Protein AF-A0A9X4LZJ0-F1 (afdb_monomer_lite)

Structure (mmCIF, N/CA/C/O backbone):
data_AF-A0A9X4LZJ0-F1
#
_entry.id   AF-A0A9X4LZJ0-F1
#
loop_
_atom_site.group_PDB
_atom_site.id
_atom_site.type_symbol
_atom_site.label_atom_id
_atom_site.label_alt_id
_atom_site.label_comp_id
_atom_site.label_asym_id
_atom_site.label_entity_id
_atom_site.label_seq_id
_atom_site.pdbx_PDB_ins_code
_atom_site.Cartn_x
_atom_site.Cartn_y
_atom_site.Cartn_z
_atom_site.occupancy
_atom_site.B_iso_or_equiv
_atom_site.auth_seq_id
_atom_site.auth_comp_id
_atom_site.auth_asym_id
_atom_site.auth_atom_id
_atom_site.pdbx_PDB_model_num
ATOM 1 N N . MET A 1 1 ? -22.497 -1.867 15.545 1.00 40.91 1 MET A N 1
ATOM 2 C CA . MET A 1 1 ? -21.368 -2.762 15.221 1.00 40.91 1 MET A CA 1
ATOM 3 C C . MET A 1 1 ? -20.155 -2.198 15.932 1.00 40.91 1 MET A C 1
ATOM 5 O O . MET A 1 1 ? -19.990 -0.987 15.900 1.00 40.91 1 MET A O 1
ATOM 9 N N . ALA A 1 2 ? -19.412 -3.011 16.684 1.00 40.59 2 ALA A N 1
ATOM 10 C CA . ALA A 1 2 ? -18.187 -2.537 17.324 1.00 40.59 2 ALA A CA 1
ATOM 11 C C . ALA A 1 2 ? -17.165 -2.259 16.220 1.00 40.59 2 ALA A C 1
ATOM 13 O O . ALA A 1 2 ? -16.941 -3.138 15.390 1.00 40.59 2 ALA A O 1
ATOM 14 N N . LEU A 1 3 ? -16.606 -1.048 16.181 1.00 48.72 3 LEU A N 1
ATOM 15 C CA . LEU A 1 3 ? -15.535 -0.747 15.244 1.00 48.72 3 LEU A CA 1
ATOM 16 C C . LEU A 1 3 ? -14.369 -1.679 15.513 1.00 48.72 3 LEU A C 1
ATOM 18 O O . LEU A 1 3 ? -13.878 -1.763 16.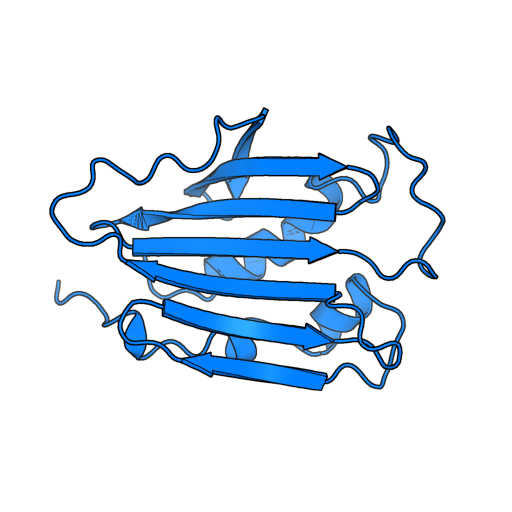641 1.00 48.72 3 LEU A O 1
ATOM 22 N N . GLN A 1 4 ? -13.932 -2.363 14.468 1.00 62.38 4 GLN A N 1
ATOM 23 C CA . GLN A 1 4 ? -12.692 -3.104 14.515 1.00 62.38 4 GLN A CA 1
ATOM 24 C C . GLN A 1 4 ? -11.556 -2.085 14.651 1.00 62.38 4 GLN A C 1
ATOM 26 O O . GLN A 1 4 ? -11.455 -1.140 13.867 1.00 62.38 4 GLN A O 1
ATOM 31 N N . ASP A 1 5 ? -10.758 -2.227 15.708 1.00 76.81 5 ASP A N 1
ATOM 32 C CA . ASP A 1 5 ? -9.659 -1.315 16.016 1.00 76.81 5 ASP A CA 1
ATOM 33 C C . ASP A 1 5 ? -8.608 -1.424 14.907 1.00 76.81 5 ASP A C 1
ATOM 35 O O . ASP A 1 5 ? -7.878 -2.411 14.825 1.00 76.81 5 ASP A O 1
ATOM 39 N N . TRP A 1 6 ? -8.546 -0.417 14.033 1.00 79.25 6 TRP A N 1
ATOM 40 C CA . TRP A 1 6 ? -7.599 -0.350 12.916 1.00 79.25 6 TRP A CA 1
ATOM 41 C C . TRP A 1 6 ? -6.144 -0.513 13.373 1.00 79.25 6 TRP A C 1
ATOM 43 O O . TRP A 1 6 ? -5.300 -0.961 12.598 1.00 79.25 6 TRP A O 1
ATOM 53 N N . ARG A 1 7 ? -5.857 -0.223 14.650 1.00 79.19 7 ARG A N 1
ATOM 54 C CA . ARG A 1 7 ? -4.542 -0.435 15.262 1.00 79.19 7 ARG A CA 1
ATOM 55 C C . ARG A 1 7 ? -4.146 -1.907 15.359 1.00 79.19 7 ARG A C 1
ATOM 57 O O . ARG A 1 7 ? -2.960 -2.190 15.497 1.00 79.19 7 ARG A O 1
ATOM 64 N N . GLN A 1 8 ? -5.101 -2.831 15.285 1.00 82.31 8 GLN A N 1
ATOM 65 C CA . GLN A 1 8 ? -4.853 -4.276 15.303 1.00 82.31 8 GLN A CA 1
ATOM 66 C C . GLN A 1 8 ? -4.562 -4.846 13.910 1.00 82.31 8 GLN A C 1
ATOM 68 O O . GLN A 1 8 ? -4.176 -6.007 13.799 1.00 82.31 8 GLN A O 1
ATOM 73 N N . VAL A 1 9 ? -4.757 -4.063 12.844 1.00 84.94 9 VAL A N 1
ATOM 74 C CA . VAL A 1 9 ? -4.431 -4.500 11.485 1.00 84.94 9 VAL A CA 1
ATOM 75 C C . VAL A 1 9 ? -2.928 -4.354 11.272 1.00 84.94 9 VAL A C 1
ATOM 77 O O . VAL A 1 9 ? -2.387 -3.254 11.413 1.00 84.94 9 VAL A O 1
ATOM 80 N N . ASP A 1 10 ? -2.271 -5.456 10.910 1.00 86.25 10 ASP A N 1
ATOM 81 C CA . ASP A 1 10 ? -0.891 -5.465 10.423 1.00 86.25 10 ASP A CA 1
ATOM 82 C C . ASP A 1 10 ? -0.881 -5.159 8.916 1.00 86.25 10 ASP A C 1
ATOM 84 O O . ASP A 1 10 ? -1.258 -6.026 8.119 1.00 86.25 10 ASP A O 1
ATOM 88 N N . PRO A 1 11 ? -0.433 -3.966 8.482 1.00 86.06 11 PRO A N 1
ATOM 89 C CA . PRO A 1 11 ? -0.453 -3.612 7.071 1.00 86.06 11 PRO A CA 1
ATOM 90 C C . PRO A 1 11 ? 0.467 -4.498 6.223 1.00 86.06 11 PRO A C 1
ATOM 92 O O . PRO A 1 11 ? 0.201 -4.659 5.038 1.00 86.06 11 PRO A O 1
ATOM 95 N N . CYS A 1 12 ? 1.519 -5.102 6.792 1.00 87.88 12 CYS A N 1
ATOM 96 C CA . CYS A 1 12 ? 2.385 -5.999 6.024 1.00 87.88 12 CYS A CA 1
ATOM 97 C C . CYS A 1 12 ? 1.696 -7.321 5.676 1.00 87.88 12 CYS A C 1
ATOM 99 O O . CYS A 1 12 ? 2.037 -7.938 4.671 1.00 87.88 12 CYS A O 1
ATOM 101 N N . SER A 1 13 ? 0.713 -7.745 6.474 1.00 87.75 13 SER A N 1
ATOM 102 C CA . SER A 1 13 ? -0.050 -8.971 6.216 1.00 87.75 13 SER A CA 1
ATOM 103 C C . SER A 1 13 ? -1.047 -8.838 5.059 1.00 87.75 13 SER A C 1
ATOM 105 O O . SER A 1 13 ? -1.497 -9.849 4.527 1.00 87.75 13 SER A O 1
ATOM 107 N N . LEU A 1 14 ? -1.351 -7.605 4.632 1.00 87.12 14 LEU A N 1
ATOM 108 C CA . LEU A 1 14 ? -2.296 -7.310 3.548 1.00 87.12 14 LEU A CA 1
ATOM 109 C C . LEU A 1 14 ? -1.721 -7.570 2.147 1.00 87.12 14 LEU A C 1
ATOM 111 O O . LEU A 1 14 ? -2.427 -7.401 1.155 1.00 87.12 14 LEU A O 1
ATOM 115 N N . VAL A 1 15 ? -0.436 -7.922 2.047 1.00 87.81 15 VAL A N 1
ATOM 116 C CA . VAL A 1 15 ? 0.260 -8.101 0.770 1.00 87.81 15 VAL A CA 1
ATOM 117 C C . VAL A 1 15 ? 0.979 -9.436 0.757 1.00 87.81 15 VAL A C 1
ATOM 119 O O . VAL A 1 15 ? 1.775 -9.759 1.636 1.00 87.81 15 VAL A O 1
ATOM 122 N N . THR A 1 16 ? 0.725 -10.213 -0.287 1.00 84.94 16 THR A N 1
ATOM 123 C CA . THR A 1 16 ? 1.368 -11.507 -0.501 1.00 84.94 16 THR A CA 1
ATOM 124 C C . THR A 1 16 ? 2.683 -11.364 -1.276 1.00 84.94 16 THR A C 1
ATOM 126 O O . THR A 1 16 ? 2.832 -10.456 -2.097 1.00 84.94 16 THR A O 1
ATOM 129 N N . PRO A 1 17 ? 3.628 -12.310 -1.133 1.00 79.25 17 PRO A N 1
ATOM 130 C CA . PRO A 1 17 ? 4.841 -12.328 -1.953 1.00 79.25 17 PRO A CA 1
ATOM 131 C C . PRO A 1 17 ? 4.568 -12.346 -3.466 1.00 79.25 17 PRO A C 1
ATOM 133 O O . PRO A 1 17 ? 5.310 -11.742 -4.233 1.00 79.25 17 PRO A O 1
ATOM 136 N N . GLY A 1 18 ? 3.480 -12.994 -3.904 1.00 79.31 18 GLY A N 1
ATOM 137 C CA . GLY A 1 18 ? 3.085 -13.019 -5.317 1.00 79.31 18 GLY A CA 1
ATOM 138 C C . GLY A 1 18 ? 2.658 -11.648 -5.849 1.00 79.31 18 GLY A C 1
ATOM 139 O O . GLY A 1 18 ? 2.937 -11.329 -6.998 1.00 79.31 18 GLY A O 1
ATOM 140 N N . GLN A 1 19 ? 2.040 -10.820 -5.006 1.00 82.75 19 GLN A N 1
ATOM 141 C CA . GLN A 1 19 ? 1.715 -9.426 -5.323 1.00 82.75 19 GLN A CA 1
ATOM 142 C C . GLN A 1 19 ? 2.955 -8.531 -5.333 1.00 82.75 19 GLN A C 1
ATOM 144 O O . GLN A 1 19 ? 3.076 -7.642 -6.167 1.00 82.75 19 GLN A O 1
ATOM 149 N N . LEU A 1 20 ? 3.917 -8.783 -4.448 1.00 79.19 20 LEU A N 1
ATOM 150 C CA . LEU A 1 20 ? 5.190 -8.062 -4.465 1.00 79.19 20 LEU A CA 1
ATOM 151 C C . LEU A 1 20 ? 5.987 -8.349 -5.750 1.00 79.19 20 LEU A C 1
ATOM 153 O O . LEU A 1 20 ? 6.575 -7.443 -6.336 1.00 79.19 20 LEU A O 1
ATOM 157 N N . ALA A 1 21 ? 5.911 -9.580 -6.260 1.00 76.44 21 ALA A N 1
ATOM 158 C CA . ALA A 1 21 ? 6.513 -9.945 -7.538 1.00 76.44 21 ALA A CA 1
ATOM 159 C C . ALA A 1 21 ? 5.892 -9.211 -8.743 1.00 76.44 21 ALA A C 1
ATOM 161 O O . ALA A 1 21 ? 6.519 -9.137 -9.797 1.00 76.44 21 ALA A O 1
ATOM 162 N N . THR A 1 22 ? 4.683 -8.636 -8.636 1.00 74.44 22 THR A N 1
ATOM 163 C CA . THR A 1 22 ? 4.112 -7.829 -9.732 1.00 74.44 22 THR A CA 1
ATOM 164 C C . THR A 1 22 ? 4.670 -6.409 -9.763 1.00 74.44 22 THR A C 1
ATOM 166 O O . THR A 1 22 ? 4.759 -5.838 -10.845 1.00 74.44 22 THR A O 1
ATOM 169 N N . ILE A 1 23 ? 5.119 -5.869 -8.625 1.00 73.50 23 ILE A N 1
ATOM 170 C CA . ILE A 1 23 ? 5.652 -4.497 -8.502 1.00 73.50 23 ILE A CA 1
ATOM 171 C C . ILE A 1 23 ? 7.180 -4.418 -8.605 1.00 73.50 23 ILE A C 1
ATOM 173 O O . ILE A 1 23 ? 7.707 -3.395 -9.026 1.00 73.50 23 ILE A O 1
ATOM 177 N N . ALA A 1 24 ? 7.896 -5.498 -8.291 1.00 73.56 24 ALA A N 1
ATOM 178 C CA . ALA A 1 24 ? 9.345 -5.581 -8.451 1.00 73.56 24 ALA A CA 1
ATOM 179 C C . ALA A 1 24 ? 9.761 -7.019 -8.788 1.00 73.56 24 ALA A C 1
ATOM 181 O O . ALA A 1 24 ? 9.205 -7.967 -8.239 1.00 73.56 24 ALA A O 1
ATOM 182 N N . ASP A 1 25 ? 10.738 -7.188 -9.682 1.00 68.88 25 ASP A N 1
ATOM 183 C CA . ASP A 1 25 ? 11.332 -8.499 -10.001 1.00 68.88 25 ASP A CA 1
ATOM 184 C C . ASP A 1 25 ? 12.486 -8.821 -9.043 1.00 68.88 25 ASP A C 1
ATOM 186 O O . ASP A 1 25 ? 13.560 -9.275 -9.438 1.00 68.88 25 ASP A O 1
ATOM 190 N N . ASP A 1 26 ? 12.262 -8.557 -7.757 1.00 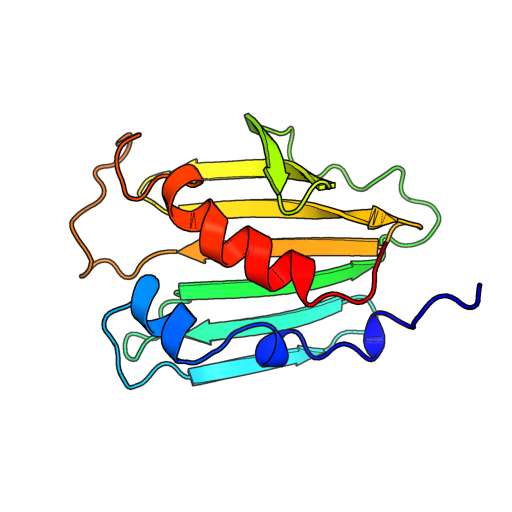68.94 26 ASP A N 1
ATOM 191 C CA . ASP A 1 26 ? 13.254 -8.753 -6.714 1.00 68.94 26 ASP A CA 1
ATOM 192 C C . ASP A 1 26 ? 12.806 -9.854 -5.739 1.00 68.94 26 ASP A C 1
ATOM 194 O O . ASP A 1 26 ? 11.835 -9.680 -4.995 1.00 68.94 26 ASP A O 1
ATOM 198 N N . PRO A 1 27 ? 13.509 -11.000 -5.695 1.00 64.56 27 PRO A N 1
ATOM 199 C CA . PRO A 1 27 ? 13.208 -12.058 -4.740 1.00 64.56 27 PRO A CA 1
ATOM 200 C C . PRO A 1 27 ? 13.559 -11.687 -3.285 1.00 64.56 27 PRO A C 1
ATOM 202 O O . PRO A 1 27 ? 13.237 -12.455 -2.379 1.00 64.56 27 PRO A O 1
ATOM 205 N N . GLN A 1 28 ? 14.230 -10.555 -3.042 1.00 70.56 28 GLN A N 1
ATOM 206 C CA . GLN A 1 28 ? 14.722 -10.109 -1.735 1.00 70.56 28 GLN A CA 1
ATOM 207 C C . GLN A 1 28 ? 13.953 -8.911 -1.162 1.00 70.56 28 GLN A C 1
ATOM 209 O O . GLN A 1 28 ? 14.512 -8.123 -0.397 1.00 70.56 28 GLN A O 1
ATOM 214 N N . ILE A 1 29 ? 12.662 -8.780 -1.474 1.00 78.44 29 ILE A N 1
ATOM 215 C CA . ILE A 1 29 ? 11.835 -7.734 -0.869 1.00 78.44 29 ILE A CA 1
ATOM 216 C C . ILE A 1 29 ? 11.731 -7.950 0.643 1.00 78.44 29 ILE A C 1
ATOM 218 O O . ILE A 1 29 ? 11.298 -9.003 1.119 1.00 78.44 29 ILE A O 1
ATOM 222 N N . THR A 1 30 ? 12.108 -6.927 1.405 1.00 79.12 30 THR A N 1
ATOM 223 C CA . THR A 1 30 ? 12.075 -6.952 2.870 1.00 79.12 30 THR A CA 1
ATOM 224 C C . THR A 1 30 ? 10.955 -6.052 3.396 1.00 79.12 30 THR A C 1
ATOM 226 O O . THR A 1 30 ? 10.938 -4.858 3.083 1.00 79.12 30 THR A O 1
ATOM 229 N N . PRO A 1 31 ? 9.998 -6.588 4.180 1.00 82.88 31 PRO A N 1
ATOM 230 C CA . PRO A 1 31 ? 9.005 -5.768 4.856 1.00 82.88 31 PRO A CA 1
ATOM 231 C C . PRO A 1 31 ? 9.599 -5.121 6.112 1.00 82.88 31 PRO A C 1
ATOM 233 O O . PRO A 1 31 ? 10.308 -5.759 6.892 1.00 82.88 31 PRO A O 1
ATOM 236 N N . ALA A 1 32 ? 9.253 -3.862 6.341 1.00 77.62 32 ALA A N 1
ATOM 237 C CA . ALA A 1 32 ? 9.552 -3.120 7.552 1.00 77.62 32 ALA A CA 1
ATOM 238 C C . ALA A 1 32 ? 8.263 -2.504 8.097 1.00 77.62 32 ALA A C 1
ATOM 240 O O . ALA A 1 32 ? 7.644 -1.652 7.456 1.00 77.62 32 ALA A O 1
ATOM 241 N N . VAL A 1 33 ? 7.869 -2.921 9.299 1.00 76.06 33 VAL A N 1
ATOM 242 C CA . VAL A 1 33 ? 6.705 -2.362 9.991 1.00 76.06 33 VAL A CA 1
ATOM 243 C C . VAL A 1 33 ? 7.149 -1.200 10.875 1.00 76.06 33 VAL A C 1
ATOM 245 O O . VAL A 1 33 ? 8.159 -1.282 11.573 1.00 76.06 33 VAL A O 1
ATOM 248 N N . THR A 1 34 ? 6.382 -0.114 10.879 1.00 80.19 34 THR A N 1
ATOM 249 C CA . THR A 1 34 ? 6.513 0.993 11.829 1.00 80.19 34 THR A CA 1
ATOM 250 C C . THR A 1 34 ? 5.152 1.292 12.442 1.00 80.19 34 THR A C 1
ATOM 252 O O . THR A 1 34 ? 4.189 1.566 11.730 1.00 80.19 34 THR A O 1
ATOM 255 N N . HIS A 1 35 ? 5.084 1.282 13.771 1.00 75.62 35 HIS A N 1
ATOM 256 C CA . HIS A 1 35 ? 3.884 1.641 14.519 1.00 75.62 35 HIS A CA 1
ATOM 257 C C . HIS A 1 35 ? 4.084 2.976 15.230 1.00 75.62 35 HIS A C 1
ATOM 259 O O . HIS A 1 35 ? 5.112 3.205 15.870 1.00 75.62 35 HIS A O 1
ATOM 265 N N . THR A 1 36 ? 3.083 3.843 15.144 1.00 71.56 36 THR A N 1
ATOM 266 C CA . THR A 1 36 ? 2.989 5.082 15.917 1.00 71.56 36 THR A CA 1
ATOM 267 C C . THR A 1 36 ? 1.636 5.144 16.628 1.00 71.56 36 THR A C 1
ATOM 269 O O . THR A 1 36 ? 0.766 4.306 16.400 1.00 71.56 36 THR A O 1
ATOM 272 N N . ALA A 1 37 ? 1.434 6.134 17.502 1.00 67.88 37 ALA A N 1
ATOM 273 C CA . ALA A 1 37 ? 0.146 6.322 18.181 1.00 67.88 37 ALA A CA 1
ATOM 274 C C . ALA A 1 37 ? -1.021 6.583 17.202 1.00 67.88 37 ALA A C 1
ATOM 276 O O . ALA A 1 37 ? -2.174 6.245 17.496 1.00 67.88 37 ALA A O 1
ATOM 277 N N . ASP A 1 38 ? -0.694 7.145 16.035 1.00 70.62 38 ASP A N 1
ATOM 278 C CA . ASP A 1 38 ? -1.644 7.690 15.065 1.00 70.62 38 ASP A CA 1
ATOM 279 C C . ASP A 1 38 ? -1.661 6.914 13.736 1.00 70.62 38 ASP A C 1
ATOM 281 O O . ASP A 1 38 ? -2.519 7.164 12.886 1.00 70.62 38 ASP A O 1
ATOM 285 N N . SER A 1 39 ? -0.741 5.958 13.543 1.00 79.06 39 SER A N 1
ATOM 286 C CA . SER A 1 39 ? -0.667 5.145 12.324 1.00 79.06 39 SER A CA 1
ATOM 287 C C . SER A 1 39 ? 0.043 3.798 12.493 1.00 79.06 39 SER A C 1
ATOM 289 O O . SER A 1 39 ? 0.985 3.658 13.272 1.00 79.06 39 SER A O 1
ATOM 291 N N . ASN A 1 40 ? -0.376 2.831 11.677 1.00 86.44 40 ASN A N 1
ATOM 292 C CA . ASN A 1 40 ? 0.302 1.567 11.418 1.00 86.44 40 ASN A CA 1
ATOM 293 C C . ASN A 1 40 ? 0.815 1.590 9.979 1.00 86.44 40 ASN A C 1
ATOM 295 O O . ASN A 1 40 ? 0.025 1.727 9.043 1.00 86.44 40 ASN A O 1
ATOM 299 N N . LYS A 1 41 ? 2.125 1.445 9.789 1.00 89.44 41 LYS A N 1
ATOM 300 C CA . LYS A 1 41 ? 2.769 1.529 8.479 1.00 89.44 41 LYS A CA 1
ATOM 301 C C . LYS A 1 41 ? 3.574 0.273 8.171 1.00 89.44 41 LYS A C 1
ATOM 303 O O . LYS A 1 41 ? 4.301 -0.213 9.028 1.00 89.44 41 LYS A O 1
ATOM 308 N N . CYS A 1 42 ? 3.497 -0.195 6.934 1.00 91.81 42 CYS A N 1
ATOM 309 C CA . CYS A 1 42 ? 4.395 -1.190 6.365 1.00 91.81 42 CYS A CA 1
ATOM 310 C C . CYS A 1 42 ? 5.092 -0.611 5.133 1.00 91.81 42 CYS A C 1
ATOM 312 O O . CYS A 1 42 ? 4.440 0.003 4.293 1.00 91.81 42 CYS A O 1
ATOM 314 N N . GLU A 1 43 ? 6.400 -0.815 5.017 1.00 90.81 43 GLU A N 1
ATOM 315 C CA . GLU A 1 43 ? 7.174 -0.538 3.806 1.00 90.81 43 GLU A CA 1
ATOM 316 C C . GLU A 1 43 ? 7.822 -1.824 3.307 1.00 90.81 43 GLU A C 1
ATOM 318 O O . GLU A 1 43 ? 8.531 -2.491 4.054 1.00 90.81 43 GLU A O 1
ATOM 323 N N . PHE A 1 44 ? 7.633 -2.136 2.036 1.00 88.19 44 PHE A N 1
ATOM 324 C CA . PHE A 1 44 ? 8.339 -3.190 1.329 1.00 88.19 44 PHE A CA 1
ATOM 325 C C . PHE A 1 44 ? 9.466 -2.550 0.536 1.00 88.19 44 PHE A C 1
ATOM 327 O O . PHE A 1 44 ? 9.221 -1.658 -0.280 1.00 88.19 44 PHE A O 1
ATOM 334 N N . LYS A 1 45 ? 10.698 -2.975 0.804 1.00 83.69 45 LYS A N 1
ATOM 335 C CA . LYS A 1 45 ? 11.896 -2.435 0.159 1.00 83.69 45 LYS A CA 1
ATOM 336 C C . LYS A 1 45 ? 12.547 -3.487 -0.713 1.00 83.69 45 LYS A C 1
ATOM 338 O O . LYS A 1 45 ? 12.694 -4.620 -0.255 1.00 83.69 45 LYS A O 1
ATOM 343 N N . SER A 1 46 ? 12.957 -3.108 -1.918 1.00 79.81 46 SER A N 1
ATOM 344 C CA . SER A 1 46 ? 13.843 -3.942 -2.729 1.00 79.81 46 SER A CA 1
ATOM 345 C C . SER A 1 46 ? 15.258 -3.972 -2.136 1.00 79.81 46 SER A C 1
ATOM 347 O O . SER A 1 46 ? 15.587 -3.245 -1.191 1.00 79.81 46 SER A O 1
ATOM 349 N N . ALA A 1 47 ? 16.120 -4.820 -2.685 1.00 73.56 47 ALA A N 1
ATOM 350 C CA . ALA A 1 47 ? 17.518 -4.992 -2.318 1.00 73.56 47 ALA A CA 1
ATOM 351 C C . ALA A 1 47 ? 18.330 -3.702 -2.503 1.00 73.56 47 ALA A C 1
ATOM 353 O O . ALA A 1 47 ? 19.303 -3.476 -1.783 1.00 73.56 47 ALA A O 1
ATOM 354 N N . SER A 1 48 ? 17.903 -2.821 -3.418 1.00 71.06 48 SER A N 1
ATOM 355 C CA . SER A 1 48 ? 18.465 -1.477 -3.608 1.00 71.06 48 SER A CA 1
ATOM 356 C C . SER A 1 48 ? 18.019 -0.478 -2.529 1.00 71.06 48 SER A C 1
ATOM 358 O O . SER A 1 48 ? 18.433 0.680 -2.545 1.00 71.06 48 SER A O 1
ATOM 360 N N . THR A 1 49 ? 17.226 -0.926 -1.549 1.00 71.69 49 THR A N 1
ATOM 361 C CA . THR A 1 49 ? 16.609 -0.153 -0.456 1.00 71.69 49 THR A CA 1
ATOM 362 C C . THR A 1 49 ? 15.533 0.846 -0.888 1.00 71.69 49 THR A C 1
ATOM 364 O O . THR A 1 49 ? 15.020 1.594 -0.050 1.00 71.69 49 THR A O 1
ATOM 367 N N . THR A 1 50 ? 15.136 0.815 -2.160 1.00 77.25 50 THR A N 1
ATOM 368 C CA . THR A 1 50 ? 13.999 1.575 -2.685 1.00 77.25 50 THR A CA 1
ATOM 369 C C . THR A 1 50 ? 12.700 1.012 -2.117 1.00 77.25 50 THR A C 1
ATOM 371 O O . THR A 1 50 ? 12.508 -0.203 -2.073 1.00 77.25 50 THR A O 1
ATOM 374 N N . ILE A 1 51 ? 11.807 1.882 -1.640 1.00 82.44 51 ILE A N 1
ATOM 375 C CA . ILE A 1 51 ? 10.474 1.470 -1.184 1.00 82.44 51 ILE A CA 1
ATOM 376 C C . ILE A 1 51 ? 9.637 1.197 -2.424 1.00 82.44 51 ILE A C 1
ATOM 378 O O . ILE A 1 51 ? 9.345 2.134 -3.150 1.00 82.44 51 ILE A O 1
ATOM 382 N N . VAL A 1 52 ? 9.226 -0.052 -2.623 1.00 85.69 52 VAL A N 1
ATOM 383 C CA . VAL A 1 52 ? 8.397 -0.447 -3.771 1.00 85.69 52 VAL A CA 1
ATOM 384 C C . VAL A 1 52 ? 6.903 -0.432 -3.451 1.00 85.69 52 VAL A C 1
ATOM 386 O O . VAL A 1 52 ? 6.057 -0.249 -4.324 1.00 85.69 52 VAL A O 1
ATOM 389 N N . LEU A 1 53 ? 6.564 -0.608 -2.171 1.00 88.31 53 LEU A N 1
ATOM 390 C CA . LEU A 1 53 ? 5.197 -0.509 -1.675 1.00 88.31 53 LEU A CA 1
ATOM 391 C C . LEU A 1 53 ? 5.181 -0.006 -0.234 1.00 88.31 53 LEU A C 1
ATOM 393 O O . LEU A 1 53 ? 5.835 -0.562 0.642 1.00 88.31 53 LEU A O 1
ATOM 397 N N . GLY A 1 54 ? 4.391 1.026 0.026 1.00 90.88 54 GLY A N 1
ATOM 398 C CA . GLY A 1 54 ? 4.087 1.538 1.350 1.00 90.88 54 GLY A CA 1
ATOM 399 C C . GLY A 1 54 ? 2.596 1.434 1.629 1.00 90.88 54 GLY A C 1
ATOM 400 O O . GLY A 1 54 ? 1.787 1.949 0.864 1.00 90.8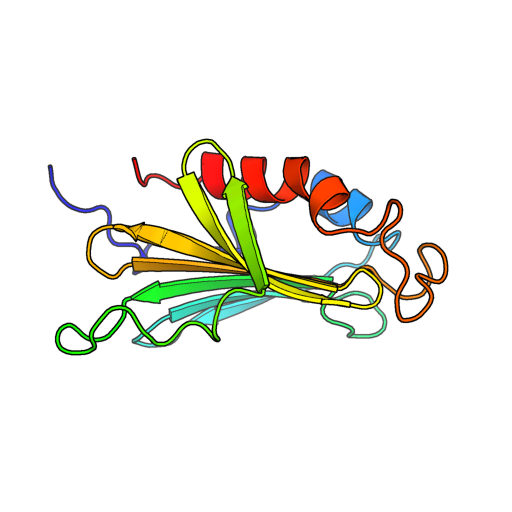8 54 GLY A O 1
ATOM 401 N N . LEU A 1 55 ? 2.230 0.821 2.748 1.00 91.75 55 LEU A N 1
ATOM 402 C CA . LEU A 1 55 ? 0.863 0.794 3.257 1.00 91.75 55 LEU A CA 1
ATOM 403 C C . LEU A 1 55 ? 0.814 1.544 4.575 1.00 91.75 55 LEU A C 1
ATOM 405 O O . LEU A 1 55 ? 1.611 1.276 5.467 1.00 91.75 55 LEU A O 1
ATOM 409 N N . THR A 1 56 ? -0.104 2.494 4.709 1.00 90.50 56 THR A N 1
ATOM 410 C CA . THR A 1 56 ? -0.311 3.228 5.961 1.00 90.50 56 THR A CA 1
ATOM 411 C C . THR A 1 56 ? -1.785 3.236 6.309 1.00 90.50 56 THR A C 1
ATOM 413 O O . THR A 1 56 ? -2.581 3.824 5.585 1.00 90.50 56 THR A O 1
ATOM 416 N N . LEU A 1 57 ? -2.134 2.615 7.429 1.00 89.12 57 LEU A N 1
ATOM 417 C CA . LEU A 1 57 ? -3.423 2.788 8.079 1.00 89.12 57 LEU A CA 1
ATOM 418 C C . LEU A 1 57 ? -3.284 3.864 9.142 1.00 89.12 57 LEU A C 1
ATOM 420 O O . LEU A 1 57 ? -2.350 3.837 9.943 1.00 89.12 57 LEU A O 1
ATOM 424 N N . GLY A 1 58 ? -4.210 4.806 9.160 1.00 85.75 58 GLY A N 1
ATOM 425 C CA . GLY A 1 58 ? -4.228 5.848 10.169 1.00 85.75 58 GLY A CA 1
ATOM 426 C C . GLY A 1 58 ? -5.635 6.325 10.443 1.00 85.75 58 GLY A C 1
ATOM 427 O O . GLY A 1 58 ? -6.566 6.063 9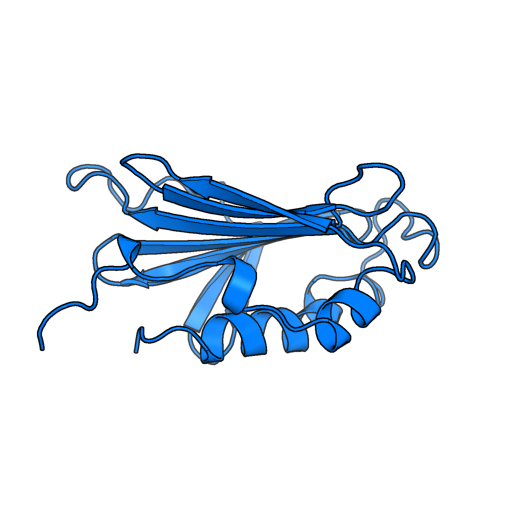.682 1.00 85.75 58 GLY A O 1
ATOM 428 N N . GLN A 1 59 ? -5.776 7.059 11.537 1.00 82.00 59 GLN A N 1
ATOM 429 C CA . GLN A 1 59 ? -7.007 7.757 11.864 1.00 82.00 59 GLN A CA 1
ATOM 430 C C . GLN A 1 59 ? -6.699 9.239 12.001 1.00 82.00 59 GLN A C 1
ATOM 432 O O . GLN A 1 59 ? -5.767 9.632 12.702 1.00 82.00 59 GLN A O 1
ATOM 437 N N . ALA A 1 60 ? -7.464 10.080 11.309 1.00 67.81 60 ALA A N 1
ATOM 438 C CA . ALA A 1 60 ? -7.370 11.512 11.523 1.00 67.81 60 ALA A CA 1
ATOM 439 C C . ALA A 1 60 ? -7.745 11.819 12.987 1.00 67.81 60 ALA A C 1
ATOM 441 O O . ALA A 1 60 ? -8.758 11.305 13.470 1.00 67.81 60 ALA A O 1
ATOM 442 N N . PRO A 1 61 ? -6.973 12.649 13.713 1.00 58.62 61 PRO A N 1
ATOM 443 C CA . PRO A 1 61 ? -7.372 13.083 15.044 1.00 58.62 61 PRO A CA 1
ATOM 444 C C . PRO A 1 61 ? -8.748 13.749 14.949 1.00 58.62 61 PRO A C 1
ATOM 446 O O . PRO A 1 61 ? -8.971 14.574 14.061 1.00 58.62 61 PRO A O 1
ATOM 449 N N . GLY A 1 62 ? -9.664 13.368 15.848 1.00 51.84 62 GLY A N 1
ATOM 450 C CA . GLY A 1 62 ? -11.126 13.534 15.738 1.00 51.84 62 GLY A CA 1
ATOM 451 C C . GLY A 1 62 ? -11.700 14.953 15.604 1.00 51.84 62 GLY A C 1
ATOM 452 O O . GLY A 1 62 ? -12.907 15.116 15.716 1.00 51.84 62 GLY A O 1
ATOM 453 N N . ASN A 1 63 ? -10.870 15.966 15.351 1.00 46.50 63 ASN A N 1
ATOM 454 C CA . ASN A 1 63 ? -11.259 17.352 15.087 1.00 46.50 63 ASN A CA 1
ATOM 455 C C . ASN A 1 63 ? -10.702 17.915 13.770 1.00 46.50 63 ASN A C 1
ATOM 457 O O . ASN A 1 63 ? -10.922 19.091 13.478 1.00 46.50 63 ASN A O 1
ATOM 461 N N . LEU A 1 64 ? -9.972 17.128 12.974 1.00 46.22 64 LEU A N 1
ATOM 462 C CA . LEU A 1 64 ? -9.621 17.561 11.628 1.00 46.22 64 LEU A CA 1
ATOM 463 C C . LEU A 1 64 ? -10.799 17.244 10.696 1.00 46.22 64 LEU A C 1
ATOM 465 O O . LEU A 1 64 ? -11.196 16.077 10.625 1.00 46.22 64 LEU A O 1
ATOM 469 N N . PRO A 1 65 ? -11.360 18.228 9.958 1.00 41.91 65 PRO A N 1
ATOM 470 C CA . PRO A 1 65 ? -12.128 17.886 8.764 1.00 41.91 65 PRO A CA 1
ATOM 471 C C . PRO A 1 65 ? -11.248 16.949 7.944 1.00 41.91 65 PRO A C 1
ATOM 473 O O . PRO A 1 65 ? -10.039 17.202 7.906 1.00 41.91 65 PRO A O 1
ATOM 476 N N . ALA A 1 66 ? -11.846 15.871 7.406 1.00 48.75 66 ALA A N 1
ATOM 477 C CA . ALA A 1 66 ? -11.195 14.838 6.596 1.00 48.75 66 ALA A CA 1
ATOM 478 C C . ALA A 1 66 ? -9.918 15.421 6.007 1.00 48.75 66 ALA A C 1
ATOM 480 O O . ALA A 1 66 ? -10.017 16.373 5.228 1.00 48.75 66 ALA A O 1
ATOM 481 N N . MET A 1 67 ? -8.779 14.985 6.572 1.00 43.84 67 MET A N 1
ATOM 482 C CA . MET A 1 67 ? -7.441 15.556 6.383 1.00 43.84 67 MET A CA 1
ATOM 483 C C . MET A 1 67 ? -7.337 16.101 4.954 1.00 43.84 67 MET A C 1
ATOM 485 O O . MET A 1 67 ? -7.865 15.419 4.073 1.00 43.84 67 MET A O 1
ATOM 489 N N . PRO A 1 68 ? -6.716 17.264 4.669 1.00 43.78 68 PRO A N 1
ATOM 490 C CA . PRO A 1 68 ? -6.503 17.689 3.292 1.00 43.78 68 PRO A CA 1
ATOM 491 C C . PRO A 1 68 ? -5.491 16.722 2.666 1.00 43.78 68 PRO A C 1
ATOM 493 O O . PRO A 1 68 ? -4.316 17.033 2.501 1.00 43.78 68 PRO A O 1
ATOM 496 N N . LEU A 1 69 ? -5.960 15.509 2.374 1.00 53.56 69 LEU A N 1
ATOM 497 C CA . LEU A 1 69 ? -5.437 14.569 1.425 1.00 53.56 69 LEU A CA 1
ATOM 498 C C . LE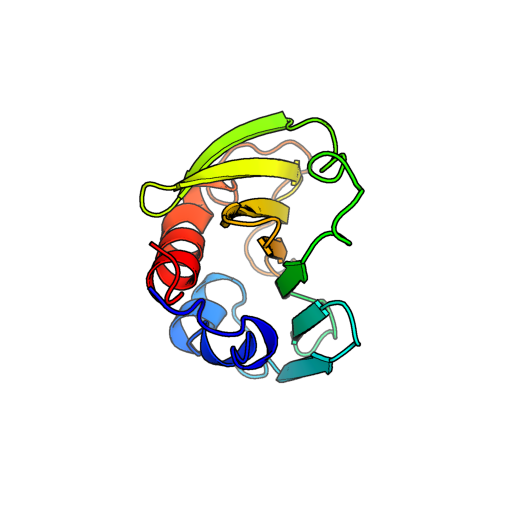U A 1 69 ? -5.315 15.438 0.198 1.00 53.56 69 LEU A C 1
ATOM 500 O O . LEU A 1 69 ? -6.316 15.965 -0.294 1.00 53.56 69 LEU A O 1
ATOM 504 N N . MET A 1 70 ? -4.067 15.763 -0.115 1.00 55.88 70 MET A N 1
ATOM 505 C CA . MET A 1 70 ? -3.647 16.590 -1.233 1.00 55.88 70 MET A CA 1
ATOM 506 C C . MET A 1 70 ? -4.691 16.553 -2.347 1.00 55.88 70 MET A C 1
ATOM 508 O O . MET A 1 70 ? -5.121 15.466 -2.729 1.00 55.88 70 MET A O 1
ATOM 512 N N . LYS A 1 71 ? -5.115 17.733 -2.821 1.00 63.59 71 LYS A N 1
ATOM 513 C CA . LYS A 1 71 ? -6.228 17.880 -3.769 1.00 63.59 71 LYS A CA 1
ATOM 514 C C . LYS A 1 71 ? -6.171 16.754 -4.815 1.00 63.59 71 LYS A C 1
ATOM 516 O O . LYS A 1 71 ? -5.177 16.708 -5.546 1.00 63.59 71 LYS A O 1
ATOM 521 N N . PRO A 1 72 ? -7.165 15.845 -4.847 1.00 66.12 72 PRO A N 1
ATOM 522 C CA . PRO A 1 72 ? -7.068 14.640 -5.654 1.00 66.12 72 PRO A CA 1
ATOM 523 C C . PRO A 1 72 ? -6.847 15.034 -7.110 1.00 66.12 72 PRO A C 1
ATOM 525 O O . PRO A 1 72 ? -7.523 15.931 -7.624 1.00 66.12 72 PRO A O 1
ATOM 528 N N . ARG A 1 73 ? -5.884 14.383 -7.768 1.00 72.62 73 ARG A N 1
ATOM 529 C CA . ARG A 1 73 ? -5.698 14.523 -9.216 1.00 72.62 73 ARG A CA 1
ATOM 530 C C . ARG A 1 73 ? -6.891 13.927 -9.949 1.00 72.62 73 ARG A C 1
ATOM 532 O O . ARG A 1 73 ? -7.413 14.550 -10.868 1.00 72.62 73 ARG A O 1
ATOM 539 N N . ARG A 1 74 ? -7.336 12.750 -9.499 1.00 82.31 74 ARG A N 1
ATOM 540 C CA . ARG A 1 74 ? -8.565 12.078 -9.934 1.00 82.31 74 ARG A CA 1
ATOM 541 C C . ARG A 1 74 ? -9.136 11.214 -8.812 1.00 82.31 74 ARG A C 1
ATOM 543 O O . ARG A 1 74 ? -8.415 10.830 -7.893 1.00 82.31 74 ARG A O 1
ATOM 550 N N . MET A 1 75 ? -10.429 10.917 -8.894 1.00 84.06 75 MET A N 1
ATOM 551 C CA . MET A 1 75 ? -11.065 9.905 -8.047 1.00 84.06 75 MET A CA 1
ATOM 552 C C . MET A 1 75 ? -11.068 8.559 -8.773 1.00 84.06 75 MET A C 1
ATOM 554 O O . MET A 1 75 ? -11.222 8.515 -9.994 1.00 84.06 75 MET A O 1
ATOM 558 N N . LEU A 1 76 ? -10.916 7.480 -8.015 1.00 85.94 76 LEU A N 1
ATOM 559 C CA . LEU A 1 76 ? -10.926 6.093 -8.472 1.00 85.94 76 LEU A CA 1
ATOM 560 C C . LEU A 1 76 ? -11.961 5.296 -7.672 1.00 85.94 76 LEU A C 1
ATOM 562 O O . LEU A 1 76 ? -12.338 5.686 -6.568 1.00 85.94 76 LEU A O 1
ATOM 566 N N . SER A 1 77 ? -12.388 4.153 -8.206 1.00 88.56 77 SER A N 1
ATOM 567 C CA . SER A 1 77 ? -13.153 3.162 -7.445 1.00 88.56 77 SER A CA 1
ATOM 568 C C . SER A 1 77 ? -12.280 1.937 -7.200 1.00 88.56 77 SER A C 1
ATOM 570 O O . SER A 1 77 ? -11.991 1.195 -8.136 1.00 88.56 77 SER A O 1
ATOM 572 N N . VAL A 1 78 ? -11.845 1.734 -5.955 1.00 86.69 78 VAL A N 1
ATOM 573 C CA . VAL A 1 78 ? -10.985 0.617 -5.536 1.00 86.69 78 VAL A CA 1
ATOM 574 C C . VAL A 1 78 ? -11.807 -0.317 -4.656 1.00 86.69 78 VAL A C 1
ATOM 576 O O . VAL A 1 78 ? -12.270 0.090 -3.595 1.00 86.69 78 VAL A O 1
ATOM 579 N N . ALA A 1 79 ? -12.019 -1.559 -5.105 1.00 88.12 79 ALA A N 1
ATOM 580 C CA . ALA A 1 79 ? -12.859 -2.545 -4.409 1.00 88.12 79 ALA A CA 1
ATOM 581 C C . ALA A 1 79 ? -14.249 -1.997 -4.002 1.00 88.12 79 ALA A C 1
ATOM 583 O O . ALA A 1 79 ? -14.756 -2.277 -2.920 1.00 88.12 79 ALA A O 1
ATOM 584 N N . GLY A 1 80 ? -14.860 -1.170 -4.860 1.00 85.19 80 GLY A N 1
ATOM 585 C CA . GLY A 1 80 ? -16.164 -0.549 -4.598 1.00 85.19 80 GLY A CA 1
ATOM 586 C C . GLY A 1 80 ? -16.133 0.665 -3.662 1.00 85.19 80 GLY A C 1
ATOM 587 O O . GLY A 1 80 ? -17.170 1.296 -3.475 1.00 85.19 80 GLY A O 1
ATOM 588 N N . LYS A 1 81 ? -14.966 1.042 -3.124 1.00 84.69 81 LYS A N 1
ATOM 589 C CA . LYS A 1 81 ? -14.775 2.251 -2.313 1.00 84.69 81 LYS A CA 1
ATOM 590 C C . LYS A 1 81 ? -14.251 3.400 -3.169 1.00 84.69 81 LYS A C 1
ATOM 592 O O . LYS A 1 81 ? -13.445 3.195 -4.078 1.00 84.69 81 LYS A O 1
ATOM 597 N N . GLU A 1 82 ? -14.712 4.614 -2.884 1.00 86.62 82 GLU A N 1
ATOM 598 C CA . GLU A 1 82 ? -14.159 5.820 -3.501 1.00 86.62 82 GLU A CA 1
ATOM 599 C C . GLU A 1 82 ? -12.747 6.060 -2.962 1.00 86.62 82 GLU A C 1
ATOM 601 O O . GLU A 1 82 ? -12.513 6.022 -1.756 1.00 86.62 82 GLU A O 1
ATOM 606 N N . ALA A 1 83 ? -11.796 6.282 -3.862 1.00 86.56 83 ALA A N 1
ATOM 607 C CA . ALA A 1 83 ? -10.396 6.466 -3.535 1.00 86.56 83 ALA A CA 1
ATOM 608 C C . ALA A 1 83 ? -9.849 7.717 -4.223 1.00 86.56 83 ALA A C 1
ATOM 610 O O . ALA A 1 83 ? -10.179 8.023 -5.368 1.00 86.56 83 ALA A O 1
ATOM 611 N N . ASN A 1 84 ? -8.979 8.437 -3.528 1.00 86.88 84 ASN A N 1
ATOM 612 C CA . ASN A 1 84 ? -8.341 9.643 -4.027 1.00 86.88 84 ASN A CA 1
ATOM 613 C C . ASN A 1 84 ? -6.968 9.297 -4.588 1.00 86.88 84 ASN A C 1
ATOM 615 O O . ASN A 1 84 ? -6.079 8.918 -3.825 1.00 86.88 84 ASN A O 1
ATOM 619 N N . LEU A 1 85 ? -6.778 9.461 -5.898 1.00 85.38 85 LEU A N 1
ATOM 620 C CA . LEU A 1 85 ? -5.449 9.413 -6.491 1.00 85.38 85 LEU A CA 1
ATOM 621 C C . LEU A 1 85 ? -4.768 10.768 -6.320 1.00 85.38 85 LEU A C 1
ATOM 623 O O . LEU A 1 85 ? -5.240 11.795 -6.815 1.00 85.38 85 LEU A O 1
ATOM 627 N N . VAL A 1 86 ? -3.648 10.757 -5.612 1.00 82.44 86 VAL A N 1
ATOM 628 C CA . VAL A 1 86 ? -2.922 11.954 -5.189 1.00 82.44 86 VAL A CA 1
ATOM 629 C C . VAL A 1 86 ? -1.667 12.175 -6.031 1.00 82.44 86 VAL A C 1
ATOM 631 O O . VAL A 1 86 ? -1.376 13.304 -6.437 1.00 82.44 86 VAL A O 1
ATOM 634 N N . VAL A 1 87 ? -0.939 11.098 -6.319 1.00 80.19 87 VAL A N 1
ATOM 635 C CA . VAL A 1 87 ? 0.264 11.107 -7.158 1.00 80.19 87 VAL A CA 1
ATOM 636 C C . VAL A 1 87 ? 0.118 10.033 -8.221 1.00 80.19 87 VAL A C 1
ATOM 638 O O . VAL A 1 87 ? -0.222 8.902 -7.896 1.00 80.19 87 VAL A O 1
ATOM 641 N N . GLU A 1 88 ? 0.386 10.415 -9.465 1.00 79.25 88 GLU A N 1
ATOM 642 C CA . GLU A 1 88 ? 0.529 9.527 -10.618 1.00 79.25 88 GLU A CA 1
ATOM 643 C C . GLU A 1 88 ? 1.648 10.115 -11.474 1.00 79.25 88 GLU A C 1
ATOM 645 O O . GLU A 1 88 ? 1.483 11.171 -12.095 1.00 79.25 88 GLU A O 1
ATOM 650 N N . THR A 1 89 ? 2.847 9.549 -11.381 1.00 72.50 89 THR A N 1
ATOM 651 C CA . THR A 1 89 ? 4.021 10.037 -12.119 1.00 72.50 89 THR A CA 1
ATOM 652 C C . THR A 1 89 ? 5.032 8.911 -12.248 1.00 72.50 89 THR A C 1
ATOM 654 O O . THR A 1 89 ? 5.392 8.328 -11.236 1.00 72.50 89 THR A O 1
ATOM 657 N N . SER A 1 90 ? 5.508 8.629 -13.467 1.00 67.25 90 SER A N 1
ATOM 658 C CA . SER A 1 90 ? 6.557 7.623 -13.711 1.00 67.25 90 SER A CA 1
ATOM 659 C C . SER A 1 90 ? 6.254 6.253 -13.089 1.00 67.25 90 SER A C 1
ATOM 661 O O . SER A 1 90 ? 7.145 5.581 -12.588 1.00 67.25 90 SER A O 1
ATOM 663 N N . GLY A 1 91 ? 4.982 5.852 -13.090 1.00 67.62 91 GLY A N 1
ATOM 664 C CA . GLY A 1 91 ? 4.535 4.581 -12.520 1.00 67.62 91 GLY A CA 1
ATOM 665 C C . GLY A 1 91 ? 4.339 4.592 -11.004 1.00 67.62 91 GLY A C 1
ATOM 666 O O . GLY A 1 91 ? 3.707 3.681 -10.472 1.00 67.62 91 GLY A O 1
ATOM 667 N N . SER A 1 92 ? 4.795 5.639 -10.308 1.00 77.69 92 SER A N 1
ATOM 668 C CA . SER A 1 92 ? 4.517 5.823 -8.890 1.00 77.69 92 SER A CA 1
ATOM 669 C C . SER A 1 92 ? 3.065 6.261 -8.678 1.00 77.69 92 SER A C 1
ATOM 671 O O . SER A 1 92 ? 2.580 7.215 -9.303 1.00 77.69 92 SER A O 1
ATOM 673 N N . CYS A 1 93 ? 2.389 5.595 -7.748 1.00 83.81 93 CYS A N 1
ATOM 674 C CA . CYS A 1 93 ? 0.967 5.736 -7.475 1.00 83.81 93 CYS A CA 1
ATOM 675 C C . CYS A 1 93 ? 0.707 5.895 -5.986 1.00 83.81 93 CYS A C 1
ATOM 677 O O . CYS A 1 93 ? 0.925 4.970 -5.207 1.00 83.81 93 CYS A O 1
ATOM 679 N N . VAL A 1 94 ? 0.175 7.055 -5.597 1.00 87.94 94 VAL A N 1
ATOM 680 C CA . VAL A 1 94 ? -0.259 7.308 -4.218 1.00 87.94 94 VAL A CA 1
ATOM 681 C C . VAL A 1 94 ? -1.767 7.452 -4.186 1.00 87.94 94 VAL A C 1
ATOM 683 O O . VAL A 1 94 ? -2.313 8.443 -4.676 1.00 87.94 94 VAL A O 1
ATOM 686 N N . VAL A 1 95 ? -2.431 6.473 -3.582 1.00 88.75 95 VAL A N 1
ATOM 687 C CA . VAL A 1 95 ? -3.885 6.419 -3.443 1.00 88.75 95 VAL A CA 1
ATOM 688 C C . VAL A 1 95 ? -4.260 6.450 -1.974 1.00 88.75 95 VAL A C 1
ATOM 690 O O . VAL A 1 95 ? -3.674 5.747 -1.158 1.00 88.75 95 VAL A O 1
ATOM 693 N N . THR A 1 96 ? -5.265 7.248 -1.628 1.00 89.56 96 THR A N 1
ATOM 694 C CA . THR A 1 96 ? -5.868 7.220 -0.294 1.00 89.56 96 THR A CA 1
ATOM 695 C C . THR A 1 96 ? -7.314 6.760 -0.365 1.00 89.56 96 THR A C 1
ATOM 697 O O . THR A 1 96 ? -8.123 7.341 -1.084 1.00 89.56 96 THR A O 1
ATOM 700 N N . VAL A 1 97 ? -7.642 5.745 0.425 1.00 88.88 97 VAL A N 1
ATOM 701 C CA . VAL A 1 97 ? -8.974 5.160 0.551 1.00 88.88 97 VAL A CA 1
ATOM 702 C C . VAL A 1 97 ? -9.533 5.516 1.931 1.00 88.88 97 VAL A C 1
ATOM 704 O O . VAL A 1 97 ? -8.984 5.067 2.941 1.00 88.88 97 VAL A O 1
ATOM 707 N N . PRO A 1 98 ? -10.596 6.330 2.023 1.00 86.94 98 PRO A N 1
ATOM 708 C CA . PRO A 1 98 ? -11.348 6.503 3.258 1.00 86.94 98 PRO A CA 1
ATOM 709 C C . PRO A 1 98 ? -12.033 5.186 3.643 1.00 86.94 98 PRO A C 1
ATOM 711 O O . PRO A 1 98 ? -12.695 4.560 2.819 1.00 86.94 98 PRO A O 1
ATOM 714 N N . LEU A 1 99 ? -11.891 4.780 4.903 1.00 83.94 99 LEU A N 1
ATOM 715 C CA . LEU A 1 99 ? -12.440 3.526 5.434 1.00 83.94 99 LEU A CA 1
ATOM 716 C C . LEU A 1 99 ? -13.614 3.754 6.401 1.00 83.94 99 LEU A C 1
ATOM 718 O O . LEU A 1 99 ? -14.150 2.801 6.954 1.00 83.94 99 LEU A O 1
ATOM 722 N N . GLY A 1 100 ? -14.022 5.013 6.592 1.00 79.12 100 GLY A N 1
ATOM 723 C CA . GLY A 1 100 ? -15.072 5.413 7.532 1.00 79.12 100 GLY A CA 1
ATOM 724 C C . GLY A 1 100 ? -14.519 5.918 8.867 1.00 79.12 100 GLY A C 1
ATOM 725 O O . GLY A 1 100 ? -13.370 5.677 9.214 1.00 79.12 100 GLY A O 1
ATOM 726 N N . GLU A 1 101 ? -15.325 6.696 9.597 1.00 78.00 101 GLU A N 1
ATOM 727 C CA . GLU A 1 101 ? -15.013 7.203 10.952 1.00 78.00 101 GLU A CA 1
ATOM 728 C C . GLU A 1 101 ? -13.631 7.873 11.119 1.00 78.00 101 GLU A C 1
ATOM 730 O O . GLU A 1 101 ? -12.968 7.789 12.157 1.00 78.00 101 GLU A O 1
ATOM 735 N N . GLY A 1 102 ? -13.182 8.555 10.063 1.00 77.81 102 GLY A N 1
ATOM 736 C CA . GLY A 1 102 ? -11.884 9.228 10.025 1.00 77.81 102 GLY A CA 1
ATOM 737 C C . GLY A 1 102 ? -10.685 8.293 9.839 1.00 77.81 102 GLY A C 1
ATOM 738 O O . GLY A 1 102 ? -9.555 8.781 9.839 1.00 77.81 102 GLY A O 1
ATOM 739 N N . VAL A 1 103 ? -10.907 6.988 9.664 1.00 84.31 103 VAL A N 1
ATOM 740 C CA . VAL A 1 103 ? -9.887 5.996 9.306 1.00 84.31 103 VAL A CA 1
ATOM 741 C C . VAL A 1 103 ? -9.627 6.048 7.801 1.00 84.31 103 VAL A C 1
ATOM 743 O O . VAL A 1 103 ? -10.544 6.208 6.991 1.00 84.31 103 VAL A O 1
ATOM 746 N N . TRP A 1 104 ? -8.363 5.918 7.417 1.00 86.81 104 TRP A N 1
ATOM 747 C CA . TRP A 1 104 ? -7.928 5.908 6.027 1.00 86.81 104 TRP A CA 1
ATOM 748 C C . TRP A 1 104 ? -6.792 4.907 5.814 1.00 86.81 104 TRP A C 1
ATOM 750 O O . TRP A 1 104 ? -5.988 4.654 6.712 1.00 86.81 104 TRP A O 1
ATOM 760 N N . LEU A 1 105 ? -6.725 4.365 4.599 1.00 89.12 105 LEU A N 1
ATOM 761 C CA . LEU A 1 105 ? -5.580 3.630 4.073 1.00 89.12 105 LEU A CA 1
ATOM 762 C C . LEU A 1 105 ? -4.895 4.491 3.013 1.00 89.12 105 LEU A C 1
ATOM 764 O O . LEU A 1 105 ? -5.550 4.959 2.088 1.00 89.12 105 LEU A O 1
ATOM 768 N N . SER A 1 106 ? -3.583 4.668 3.115 1.00 90.44 106 SER A N 1
ATOM 769 C CA . SER A 1 106 ? -2.751 5.176 2.027 1.00 90.44 106 SER A CA 1
ATOM 770 C C . SER A 1 106 ? -1.920 4.038 1.457 1.00 90.44 106 SER A C 1
ATOM 772 O O . SER A 1 106 ? -1.247 3.329 2.209 1.00 90.44 106 SER A O 1
ATOM 774 N N . LEU A 1 107 ? -1.983 3.875 0.139 1.00 90.38 107 LEU A N 1
ATOM 775 C CA . LEU A 1 107 ? -1.157 2.966 -0.639 1.00 90.38 107 LEU A CA 1
ATOM 776 C C . LEU A 1 107 ? -0.204 3.810 -1.480 1.00 90.38 107 LEU A C 1
ATOM 778 O O . LEU A 1 107 ? -0.653 4.659 -2.247 1.00 90.38 107 LEU A O 1
ATOM 782 N N . ASN A 1 108 ? 1.094 3.581 -1.328 1.00 89.94 108 ASN A N 1
ATOM 783 C CA . ASN A 1 108 ? 2.139 4.174 -2.150 1.00 89.94 108 ASN A CA 1
ATOM 784 C C . ASN A 1 108 ? 2.847 3.052 -2.905 1.00 89.94 108 ASN A C 1
ATOM 786 O O . ASN A 1 108 ? 3.530 2.252 -2.277 1.00 89.94 108 ASN A O 1
ATOM 790 N N . ILE A 1 109 ? 2.654 2.968 -4.211 1.00 87.94 109 ILE A N 1
ATOM 791 C CA . ILE A 1 109 ? 3.26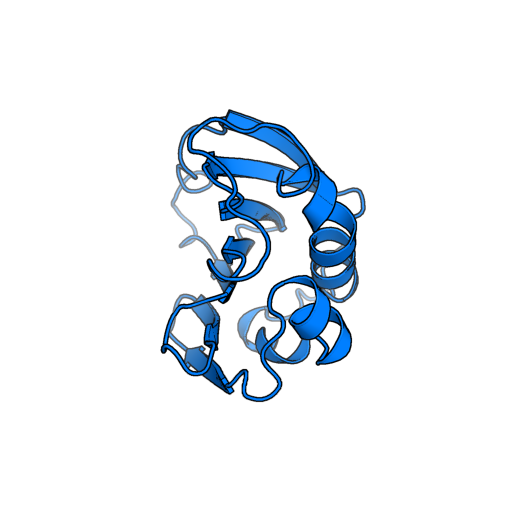6 1.960 -5.075 1.00 87.94 109 ILE A CA 1
ATOM 792 C C . ILE A 1 109 ? 4.321 2.675 -5.900 1.00 87.94 109 ILE A C 1
ATOM 794 O O . ILE A 1 109 ? 3.996 3.662 -6.550 1.00 87.94 109 ILE A O 1
ATOM 798 N N . ASP A 1 110 ? 5.549 2.181 -5.880 1.00 83.94 110 ASP A N 1
ATOM 799 C CA . ASP A 1 110 ? 6.645 2.713 -6.683 1.00 83.94 110 ASP A CA 1
ATOM 800 C C . ASP A 1 110 ? 7.360 1.530 -7.348 1.00 83.94 110 ASP A C 1
ATOM 802 O O . ASP A 1 110 ? 8.149 0.843 -6.698 1.00 83.94 110 ASP A O 1
ATOM 806 N N . PRO A 1 111 ? 7.005 1.176 -8.595 1.00 74.38 111 PRO A N 1
ATOM 807 C CA . PRO A 1 111 ? 7.642 0.064 -9.286 1.00 74.38 111 PRO A CA 1
ATOM 808 C C . PRO A 1 111 ? 9.157 0.281 -9.352 1.00 74.38 111 PRO A C 1
ATOM 810 O O . PRO A 1 111 ? 9.611 1.390 -9.633 1.00 74.38 111 PRO A O 1
ATOM 813 N N . ASP A 1 112 ? 9.946 -0.763 -9.086 1.00 65.56 112 ASP A N 1
ATOM 814 C CA . ASP A 1 112 ? 11.407 -0.627 -9.142 1.00 65.56 112 ASP A CA 1
ATOM 815 C C . ASP A 1 112 ? 11.844 -0.220 -10.562 1.00 65.56 112 ASP A C 1
ATOM 817 O O . ASP A 1 112 ? 11.260 -0.671 -11.550 1.00 65.56 112 ASP A O 1
ATOM 821 N N . ALA A 1 113 ? 12.882 0.613 -10.672 1.00 57.12 113 ALA A N 1
ATOM 822 C CA . ALA A 1 113 ? 13.311 1.242 -11.928 1.00 57.12 113 ALA A CA 1
ATOM 823 C C . ALA A 1 113 ? 13.709 0.228 -13.023 1.00 57.12 113 ALA A C 1
ATOM 825 O O . ALA A 1 113 ? 13.760 0.572 -14.208 1.00 57.12 113 ALA A O 1
ATOM 826 N N . ASP A 1 114 ? 13.988 -1.013 -12.618 1.00 54.47 114 ASP A N 1
ATOM 827 C CA . ASP A 1 114 ? 14.325 -2.137 -13.489 1.00 54.47 114 ASP A CA 1
ATOM 828 C C . ASP A 1 114 ? 13.096 -2.768 -14.180 1.00 54.47 114 ASP A C 1
ATOM 830 O O . ASP A 1 114 ? 13.252 -3.439 -15.205 1.00 54.47 114 ASP A O 1
ATOM 834 N N . LYS A 1 115 ? 11.869 -2.512 -13.697 1.00 52.56 115 LYS A N 1
ATOM 835 C CA . LYS A 1 115 ? 10.629 -2.818 -14.425 1.00 52.56 115 LYS A CA 1
ATOM 836 C C . LYS A 1 115 ? 10.296 -1.669 -15.365 1.00 52.56 115 LYS A C 1
ATOM 838 O O . LYS A 1 115 ? 9.653 -0.713 -14.966 1.00 52.56 115 LYS A O 1
ATOM 843 N N . GLU A 1 116 ? 10.784 -1.799 -16.601 1.00 49.59 116 GLU A N 1
ATOM 844 C CA . GLU A 1 116 ? 10.484 -0.969 -17.779 1.00 49.59 116 GLU A CA 1
ATOM 845 C C . GLU A 1 116 ? 10.324 0.526 -17.488 1.00 49.59 116 GLU A C 1
ATOM 847 O O . GLU A 1 116 ? 9.251 0.979 -17.115 1.00 49.59 116 GLU A O 1
ATOM 852 N N . LYS A 1 117 ? 11.397 1.290 -17.743 1.00 45.91 117 LYS A N 1
ATOM 853 C CA . LYS A 1 117 ? 11.442 2.761 -17.802 1.00 45.91 117 LYS A CA 1
ATOM 854 C C . LYS A 1 117 ? 10.072 3.393 -18.069 1.00 45.91 117 LYS A C 1
ATOM 856 O O . LYS A 1 117 ? 9.709 3.626 -19.220 1.00 45.91 117 LYS A O 1
ATOM 861 N N . VAL A 1 118 ? 9.355 3.723 -17.004 1.00 50.09 118 VAL A N 1
ATOM 862 C CA . VAL A 1 118 ? 8.150 4.531 -17.112 1.00 50.09 118 VAL A CA 1
ATOM 863 C C . VAL A 1 118 ? 8.645 5.947 -17.324 1.00 50.09 118 VAL A C 1
ATOM 865 O O . VAL A 1 118 ? 9.150 6.597 -16.401 1.00 50.09 118 VAL A O 1
ATOM 868 N N . GLU A 1 119 ? 8.625 6.401 -18.574 1.00 48.38 119 GLU A N 1
ATOM 869 C CA . GLU A 1 119 ? 9.096 7.744 -18.876 1.00 48.38 119 GLU A CA 1
ATOM 870 C C . GLU A 1 119 ? 8.273 8.768 -18.080 1.00 48.38 119 GLU A C 1
ATOM 872 O O . GLU A 1 119 ? 7.094 8.575 -17.771 1.00 48.38 119 GLU A O 1
ATOM 877 N N . ALA A 1 120 ? 8.909 9.864 -17.669 1.00 42.94 120 ALA A N 1
ATOM 878 C CA . ALA A 1 120 ? 8.217 10.925 -16.951 1.00 42.94 120 ALA A CA 1
ATOM 879 C C . ALA A 1 120 ? 7.089 11.498 -17.826 1.00 42.94 120 ALA A C 1
ATOM 881 O O . ALA A 1 120 ? 7.356 12.166 -18.822 1.00 42.94 120 ALA A O 1
ATOM 882 N N . GLY A 1 121 ? 5.837 11.239 -17.438 1.00 45.94 121 GLY A N 1
ATOM 883 C CA . GLY A 1 121 ? 4.644 11.611 -18.207 1.00 45.94 121 GLY A CA 1
ATOM 884 C C . GLY A 1 121 ? 4.016 10.476 -19.023 1.00 45.94 121 GLY A C 1
ATOM 885 O O . GLY A 1 121 ? 3.086 10.743 -19.777 1.00 45.94 121 GLY A O 1
ATOM 886 N N . ASP A 1 122 ? 4.495 9.239 -18.877 1.00 49.81 122 ASP A N 1
ATOM 887 C CA . ASP A 1 122 ? 3.869 8.055 -19.465 1.00 49.81 122 ASP A CA 1
ATOM 888 C C . ASP A 1 122 ? 2.586 7.672 -18.697 1.00 49.81 122 ASP A C 1
ATOM 890 O O . ASP A 1 122 ? 2.617 7.392 -17.497 1.00 49.81 122 ASP A O 1
ATOM 894 N N . GLU A 1 123 ? 1.444 7.701 -19.391 1.00 50.75 123 GLU A N 1
ATOM 895 C CA . GLU A 1 123 ? 0.119 7.298 -18.891 1.00 50.75 123 GLU A CA 1
ATOM 896 C C . GLU A 1 123 ? -0.201 5.813 -19.213 1.00 50.75 123 GLU A C 1
ATOM 898 O O . GLU A 1 123 ? -1.313 5.341 -18.966 1.00 50.75 123 GLU A O 1
ATOM 903 N N . SER A 1 124 ? 0.757 5.054 -19.765 1.00 48.75 124 SER A N 1
ATOM 904 C CA . SER A 1 124 ? 0.600 3.657 -20.212 1.00 48.75 124 SER A CA 1
ATOM 905 C C . SER A 1 124 ? 1.097 2.645 -19.168 1.00 48.75 124 SER A C 1
ATOM 907 O O . SER A 1 124 ? 2.093 2.909 -18.514 1.00 48.75 124 SER A O 1
ATOM 909 N N . ALA A 1 125 ? 0.435 1.478 -19.065 1.00 45.47 125 ALA A N 1
ATOM 910 C CA . ALA A 1 125 ? 0.794 0.171 -18.446 1.00 45.47 125 ALA A CA 1
ATOM 911 C C . ALA A 1 125 ? 1.502 0.073 -17.066 1.00 45.47 125 ALA A C 1
ATOM 913 O O . ALA A 1 125 ? 1.303 -0.925 -16.380 1.00 45.47 125 ALA A O 1
ATOM 914 N N . ALA A 1 126 ? 2.261 1.067 -16.618 1.00 52.88 126 ALA A N 1
ATOM 915 C CA . ALA A 1 126 ? 2.673 1.277 -15.233 1.00 52.88 126 ALA A CA 1
ATOM 916 C C . ALA A 1 126 ? 1.787 2.313 -14.515 1.00 52.88 126 ALA A C 1
ATOM 918 O O . ALA A 1 126 ? 2.040 2.654 -13.364 1.00 52.88 126 ALA A O 1
ATOM 919 N N . SER A 1 127 ? 0.742 2.809 -15.187 1.00 65.81 127 SER A N 1
ATOM 920 C CA . SER A 1 127 ? -0.245 3.727 -14.618 1.00 65.81 127 SER A CA 1
ATOM 921 C C . SER A 1 127 ? -0.928 3.142 -13.383 1.00 65.81 127 SER A C 1
ATOM 923 O O . SER A 1 127 ? -0.980 1.924 -13.177 1.00 65.81 127 SER A O 1
ATOM 925 N N . CYS A 1 128 ? -1.536 4.006 -12.571 1.00 75.44 128 CYS A N 1
ATOM 926 C CA . CYS A 1 128 ? -2.242 3.545 -11.376 1.00 75.44 128 CYS A CA 1
ATOM 927 C C . CYS A 1 128 ? -3.408 2.614 -11.718 1.00 75.44 128 CYS A C 1
ATOM 929 O O . CYS A 1 128 ? -3.791 1.785 -10.898 1.00 75.44 128 CYS A O 1
ATOM 931 N N . ASP A 1 129 ? -3.901 2.669 -12.958 1.00 77.69 129 ASP A N 1
ATOM 932 C CA . ASP A 1 129 ? -4.905 1.742 -13.473 1.00 77.69 129 ASP A CA 1
ATOM 933 C C . ASP A 1 129 ? -4.370 0.304 -13.580 1.00 77.69 129 ASP A C 1
ATOM 935 O O . ASP A 1 129 ? -5.081 -0.644 -13.249 1.00 77.69 129 ASP A O 1
ATOM 939 N N . ALA A 1 130 ? -3.104 0.118 -13.963 1.00 77.12 130 ALA A N 1
ATOM 940 C CA . ALA A 1 130 ? -2.474 -1.202 -14.001 1.00 77.12 130 ALA A CA 1
ATOM 941 C C . ALA A 1 130 ? -2.252 -1.789 -12.598 1.00 77.12 130 ALA A C 1
ATOM 943 O O . ALA A 1 130 ? -2.276 -3.005 -12.418 1.00 77.12 130 ALA A O 1
ATOM 944 N N . GLN A 1 131 ? -2.108 -0.923 -11.592 1.00 80.06 131 GLN A N 1
ATOM 945 C CA . GLN A 1 131 ? -1.965 -1.307 -10.187 1.00 80.06 131 GLN A CA 1
ATOM 946 C C . GLN A 1 131 ? -3.316 -1.552 -9.483 1.00 80.06 131 GLN A C 1
ATOM 948 O O . GLN A 1 131 ? -3.352 -1.993 -8.331 1.00 80.06 131 GLN A O 1
ATOM 953 N N . MET A 1 132 ? -4.450 -1.320 -10.161 1.00 84.38 132 MET A N 1
ATOM 954 C CA . MET A 1 132 ? -5.795 -1.516 -9.599 1.00 84.38 132 MET A CA 1
ATOM 955 C C . MET A 1 132 ? -6.059 -2.914 -9.033 1.00 84.38 132 MET A C 1
ATOM 957 O O . MET A 1 132 ? -6.677 -2.982 -7.971 1.00 84.38 132 MET A O 1
ATOM 961 N N . PRO A 1 133 ? -5.609 -4.025 -9.649 1.00 87.06 133 PRO A N 1
ATOM 962 C CA . PRO A 1 133 ? -5.803 -5.353 -9.069 1.00 87.06 133 PRO A CA 1
ATOM 963 C C . PRO A 1 133 ? -5.122 -5.510 -7.704 1.00 87.06 133 PRO A C 1
ATOM 965 O O . PRO A 1 133 ? -5.715 -6.074 -6.784 1.00 87.06 133 PRO A O 1
ATOM 968 N N . LEU A 1 134 ? -3.908 -4.966 -7.545 1.00 87.12 134 LEU A N 1
ATOM 969 C CA . LEU A 1 134 ? -3.192 -4.965 -6.269 1.00 87.12 134 LEU A CA 1
ATOM 970 C C . LEU A 1 134 ? -3.939 -4.123 -5.234 1.00 87.12 134 LEU A C 1
ATOM 972 O O . LEU A 1 134 ? -4.238 -4.607 -4.144 1.00 87.12 134 LEU A O 1
ATOM 976 N N . MET A 1 135 ? -4.290 -2.887 -5.594 1.00 89.69 135 MET A N 1
ATOM 977 C CA . MET A 1 135 ? -5.006 -1.978 -4.697 1.00 89.69 135 MET A CA 1
ATOM 978 C C . MET A 1 135 ? -6.354 -2.557 -4.258 1.00 89.69 135 MET A C 1
ATOM 980 O O . MET A 1 135 ? -6.686 -2.515 -3.076 1.00 89.69 135 MET A O 1
ATOM 984 N N . ALA A 1 136 ? -7.113 -3.142 -5.186 1.00 89.94 136 ALA A N 1
ATOM 985 C CA . ALA A 1 136 ? -8.396 -3.767 -4.889 1.00 89.94 136 ALA A CA 1
ATOM 986 C C . ALA A 1 136 ? -8.244 -4.982 -3.968 1.00 89.94 136 ALA A C 1
ATOM 988 O O . ALA A 1 136 ? -9.067 -5.163 -3.077 1.00 89.94 136 ALA A O 1
ATOM 989 N N . SER A 1 137 ? -7.190 -5.784 -4.141 1.00 89.44 137 SER A N 1
ATOM 990 C CA . SER A 1 137 ? -6.915 -6.898 -3.235 1.00 89.44 137 SER A CA 1
ATOM 991 C C . SER A 1 137 ? -6.562 -6.412 -1.831 1.00 89.44 137 SER A C 1
ATOM 993 O O . SER A 1 137 ? -7.168 -6.889 -0.883 1.00 89.44 137 SER A O 1
ATOM 995 N N . VAL A 1 138 ? -5.659 -5.433 -1.686 1.00 88.75 138 VAL A N 1
ATOM 996 C CA . VAL A 1 138 ? -5.293 -4.878 -0.368 1.00 88.75 138 VAL A CA 1
ATOM 997 C C . VAL A 1 138 ? -6.518 -4.296 0.340 1.00 88.75 138 VAL A C 1
ATOM 999 O O . VAL A 1 138 ? -6.718 -4.537 1.526 1.00 88.75 138 VAL A O 1
ATOM 1002 N N . VAL A 1 139 ? -7.357 -3.544 -0.382 1.00 88.19 139 VAL A N 1
ATOM 1003 C CA . VAL A 1 139 ? -8.586 -2.962 0.180 1.00 88.19 139 VAL A CA 1
ATOM 1004 C C . VAL A 1 139 ? -9.630 -4.036 0.497 1.00 88.19 139 VAL A C 1
ATOM 1006 O O . VAL A 1 139 ? -10.347 -3.890 1.479 1.00 88.19 139 VAL A O 1
ATOM 1009 N N . GLY A 1 140 ? -9.715 -5.107 -0.292 1.00 86.50 140 GLY A N 1
ATOM 1010 C CA . GLY A 1 140 ? -10.650 -6.212 -0.066 1.00 86.50 140 GLY A CA 1
ATOM 1011 C C . GLY A 1 140 ? -10.310 -7.095 1.139 1.00 86.50 140 GLY A C 1
ATOM 1012 O O . GLY A 1 140 ? -11.214 -7.683 1.722 1.00 86.50 140 GLY A O 1
ATOM 1013 N N . GLU A 1 141 ? -9.037 -7.167 1.536 1.00 85.50 141 GLU A N 1
ATOM 1014 C CA . GLU A 1 141 ? -8.590 -7.874 2.752 1.00 85.50 141 GLU A CA 1
ATOM 1015 C C . GLU A 1 141 ? -8.868 -7.075 4.035 1.00 85.50 141 GLU A C 1
ATOM 1017 O O . GLU A 1 141 ? -8.795 -7.602 5.148 1.00 85.50 141 GLU A O 1
ATOM 1022 N N . LEU A 1 142 ? -9.173 -5.781 3.904 1.00 83.75 142 LEU A N 1
ATOM 1023 C CA . LEU A 1 142 ? -9.464 -4.952 5.057 1.00 83.75 142 LEU A CA 1
ATOM 1024 C C . LEU A 1 142 ? -10.859 -5.251 5.617 1.00 83.75 142 LEU A C 1
ATOM 1026 O O . LEU A 1 142 ? -11.836 -5.285 4.872 1.00 83.75 142 LEU A O 1
ATOM 1030 N N . PRO A 1 143 ? -11.005 -5.339 6.947 1.00 77.50 143 PRO A N 1
ATOM 1031 C CA . PRO A 1 143 ? -12.280 -5.657 7.577 1.00 77.50 143 PRO A CA 1
ATOM 1032 C C . PRO A 1 143 ? -13.198 -4.425 7.726 1.00 77.50 143 PRO A C 1
ATOM 1034 O O . PRO A 1 143 ? -13.946 -4.315 8.697 1.00 77.50 143 PRO A O 1
ATOM 1037 N N . PHE A 1 144 ? -13.107 -3.460 6.807 1.00 73.56 144 PHE A N 1
ATOM 1038 C CA . PHE A 1 144 ? -13.911 -2.238 6.821 1.00 73.56 144 PHE A CA 1
ATOM 1039 C C . PHE A 1 144 ? -14.912 -2.290 5.664 1.00 73.56 144 PHE A C 1
ATOM 1041 O O . PHE A 1 144 ? -14.502 -2.235 4.505 1.00 73.56 144 PHE A O 1
ATOM 1048 N N . ASP A 1 145 ? -16.209 -2.365 5.970 1.00 62.00 145 ASP A N 1
ATOM 1049 C CA . ASP A 1 145 ? -17.316 -2.301 4.997 1.00 62.00 145 ASP A CA 1
ATOM 1050 C C . ASP A 1 145 ? -17.662 -0.861 4.594 1.00 62.00 145 ASP A C 1
ATOM 1052 O O . ASP A 1 145 ? -17.750 0.014 5.484 1.00 62.00 145 ASP A O 1
#

pLDDT: mean 74.99, std 14.46, range [40.59, 91.81]

Organism: NCBI:txid2710754

Radius of gyration: 14.92 Å; chains: 1; bounding box: 40×31×38 Å

Secondary structure (DSSP, 8-state):
-PPP-GGG--GGGGS-HHHHHHH---TT-EEEEEE-SSEEEEEEE-TT--EEEEEEEEE--TTSSS------SEEEEETTEEEEEEEEETTEEEEEEEEETTEEEEEEE---TTS----TT--SSSSTTTTHHHHHHHHHTSS--

Sequence (145 aa):
MALQDWRQVDPCSLVTPGQLATIADDPQITPAVTHTADSNKCEFKSASTTIVLGLTLGQAPGNLPAMPLMKPRRMLSVAGKEANLVVETSGSCVVTVPLGEGVWLSLNIDPDADKEKVEAGDESAASCDAQMPLMASVVGELPFD

Foldseek 3Di:
DPDDDLLPDQLVVLDDPVLVCVQEVAPPWDWDWDDDPFKTKIFTAGPVRDGQKIKIKGADDQPDDLPCLDDAPDWDQALNFIKGWRDWWQLWTWIWTDLDPRIIMIMTGDRPCVPDGSDTVRCDCSTVVVCRVVRNSSVVPDPGD